Protein AF-A0A7S0J7W3-F1 (afdb_monomer_lite)

Organism: NCBI:txid127549

Secondary structure (DSSP, 8-state):
-----------EEEEEEE-TTS-EEEEEEEPPPP----GGGHHHHHHHHHTTEEEE-TTS-TT-TTT-SGGGBGGGTTGGG----EEEETTTTEE--HHHHHHHHHHHHHH-

Foldseek 3Di:
DDDPPPPPPFDWDWDWDADPVRDIDTDTHGDPPQPADPPVLVVVVVLCVVLQKFWFAPPFDLVDPVSPDPVRTCSRGPVVVVGDIFMAHNVVRGTDDPVSVVVSVVVVVVVD

pLDDT: mean 76.07, std 15.35, range [35.41, 93.19]

Sequence (112 aa):
MATALSTQAGRTRLITRRSASGAVHRERAPLPLPRACSDESMWLSRLLYEHNLKAYKPEVNVHDPKERRPMNESITTHWCVGDELKLWSTERRAPADAAEQCTLKGALTSTF

Radius of gyration: 19.0 Å; chains: 1; bounding box: 42×49×48 Å

Structure (mmCIF, N/CA/C/O backbone):
data_AF-A0A7S0J7W3-F1
#
_entry.id   AF-A0A7S0J7W3-F1
#
loop_
_atom_site.group_PDB
_atom_site.id
_atom_site.type_symbol
_atom_site.label_atom_id
_atom_site.label_alt_id
_atom_site.label_comp_id
_atom_site.label_asym_id
_atom_site.label_entity_id
_atom_site.label_seq_id
_atom_site.pdbx_PDB_ins_code
_atom_site.Cartn_x
_atom_site.Cartn_y
_atom_site.Cartn_z
_atom_site.occupancy
_atom_site.B_iso_or_equiv
_atom_site.auth_seq_id
_atom_site.auth_comp_id
_atom_site.auth_asym_id
_atom_site.auth_atom_id
_atom_site.pdbx_PDB_model_num
ATOM 1 N N . MET A 1 1 ? 28.461 30.514 -6.489 1.00 37.03 1 MET A N 1
ATOM 2 C CA . MET A 1 1 ? 27.225 29.749 -6.222 1.00 37.03 1 MET A CA 1
ATOM 3 C C . MET A 1 1 ? 27.333 28.437 -6.980 1.00 37.03 1 MET A C 1
ATOM 5 O O . MET A 1 1 ? 27.332 28.462 -8.200 1.00 37.03 1 MET A O 1
ATOM 9 N N . ALA A 1 2 ? 27.584 27.333 -6.275 1.00 35.41 2 ALA A N 1
ATOM 10 C CA . ALA A 1 2 ? 27.845 26.028 -6.878 1.00 35.41 2 ALA A CA 1
ATOM 11 C C . ALA A 1 2 ? 26.544 25.217 -6.954 1.00 35.41 2 ALA A C 1
ATOM 13 O O . ALA A 1 2 ? 26.009 24.806 -5.929 1.00 35.41 2 ALA A O 1
ATOM 14 N N . THR A 1 3 ? 26.034 24.988 -8.162 1.00 38.84 3 THR A N 1
ATOM 15 C CA . THR A 1 3 ? 24.986 23.999 -8.436 1.00 38.84 3 THR A CA 1
ATOM 16 C C . THR A 1 3 ? 25.636 22.633 -8.624 1.00 38.84 3 THR A C 1
ATOM 18 O O . THR A 1 3 ? 26.216 22.346 -9.669 1.00 38.84 3 THR A O 1
ATOM 21 N N . ALA A 1 4 ? 25.552 21.785 -7.600 1.00 37.78 4 ALA A N 1
ATOM 22 C CA . ALA A 1 4 ? 25.893 20.374 -7.713 1.00 37.78 4 ALA A CA 1
ATOM 23 C C . ALA A 1 4 ? 24.755 19.641 -8.442 1.00 37.78 4 ALA A C 1
ATOM 25 O O . ALA A 1 4 ? 23.737 19.289 -7.849 1.00 37.78 4 ALA A O 1
ATOM 26 N N . LEU A 1 5 ? 24.930 19.415 -9.745 1.00 41.06 5 LEU A N 1
ATOM 27 C CA . LEU A 1 5 ? 24.169 18.426 -10.506 1.00 41.06 5 LEU A CA 1
ATOM 28 C C . L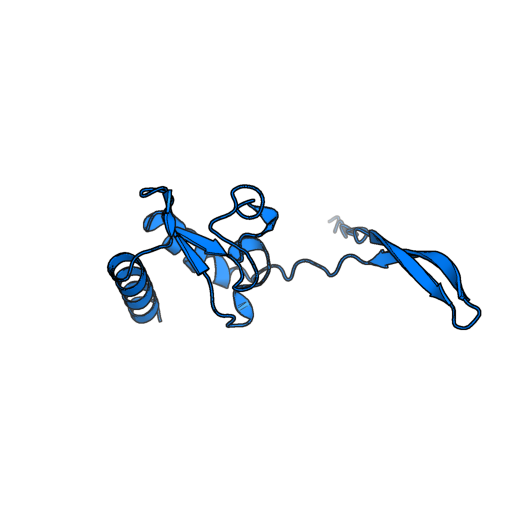EU A 1 5 ? 24.543 17.038 -9.971 1.00 41.06 5 LEU A C 1
ATOM 30 O O . LEU A 1 5 ? 25.529 16.442 -10.397 1.00 41.06 5 LEU A O 1
ATOM 34 N N . SER A 1 6 ? 23.780 16.532 -9.002 1.00 41.06 6 SER A N 1
ATOM 35 C CA . SER A 1 6 ? 23.908 15.144 -8.559 1.00 41.06 6 SER A CA 1
ATOM 36 C C . SER A 1 6 ? 23.421 14.233 -9.685 1.00 41.06 6 SER A C 1
ATOM 38 O O . SER A 1 6 ? 22.225 14.036 -9.891 1.00 41.06 6 SER A O 1
ATOM 40 N N . THR A 1 7 ? 24.361 13.717 -10.473 1.00 42.22 7 THR A N 1
ATOM 41 C CA . THR A 1 7 ? 24.099 12.700 -11.488 1.00 42.22 7 THR A CA 1
ATOM 42 C C . THR A 1 7 ? 23.842 11.385 -10.753 1.00 42.22 7 THR A C 1
ATOM 44 O O . THR A 1 7 ? 24.773 10.653 -10.419 1.00 42.22 7 THR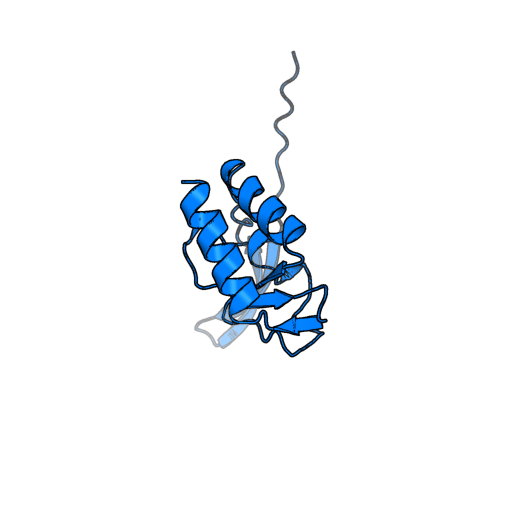 A O 1
ATOM 47 N N . GLN A 1 8 ? 22.578 11.086 -10.439 1.00 47.84 8 GLN A N 1
ATOM 48 C CA . GLN A 1 8 ? 22.193 9.750 -9.986 1.00 47.84 8 GLN A CA 1
ATOM 49 C C . GLN A 1 8 ? 22.469 8.766 -11.126 1.00 47.84 8 GLN A C 1
ATOM 51 O O . GLN A 1 8 ? 21.670 8.599 -12.045 1.00 47.84 8 GLN A O 1
ATOM 56 N N . ALA A 1 9 ? 23.638 8.129 -11.079 1.00 46.50 9 ALA A N 1
ATOM 57 C CA . ALA A 1 9 ? 23.977 7.010 -11.937 1.00 46.50 9 ALA A CA 1
ATOM 58 C C . ALA A 1 9 ? 22.902 5.926 -11.758 1.00 46.50 9 ALA A C 1
ATOM 60 O O . ALA A 1 9 ? 22.769 5.330 -10.685 1.00 46.50 9 ALA A O 1
ATOM 61 N N . GLY A 1 10 ? 22.086 5.729 -12.797 1.00 57.88 10 GLY A N 1
ATOM 62 C CA . GLY A 1 10 ? 20.942 4.827 -12.782 1.00 57.88 10 GLY A CA 1
ATOM 63 C C . GLY A 1 10 ? 21.353 3.432 -12.326 1.00 57.88 10 GLY A C 1
ATOM 64 O O . GLY A 1 10 ? 22.229 2.796 -12.917 1.00 57.88 10 GLY A O 1
ATOM 65 N N . ARG A 1 11 ? 20.726 2.944 -11.252 1.00 64.62 11 ARG A N 1
ATOM 66 C CA . ARG A 1 11 ? 20.921 1.569 -10.786 1.00 64.62 11 ARG A CA 1
ATOM 67 C C . ARG A 1 11 ? 20.569 0.636 -11.953 1.00 64.62 11 ARG A C 1
ATOM 69 O O . ARG A 1 11 ? 19.525 0.790 -12.577 1.00 64.62 11 ARG A O 1
ATOM 76 N N . THR A 1 12 ? 21.427 -0.329 -12.264 1.00 74.31 12 THR A N 1
ATOM 77 C CA . THR A 1 12 ? 21.186 -1.325 -13.322 1.00 74.31 12 THR A CA 1
ATOM 78 C C . THR A 1 12 ? 21.000 -2.705 -12.698 1.00 74.31 12 THR A C 1
ATOM 80 O O . THR A 1 12 ? 21.567 -2.994 -11.644 1.00 74.31 12 THR A O 1
ATOM 83 N N . ARG A 1 13 ? 20.198 -3.568 -13.329 1.00 72.00 13 ARG A N 1
ATOM 84 C CA . ARG A 1 13 ? 20.103 -4.996 -12.994 1.00 72.00 13 ARG A CA 1
ATOM 85 C C . ARG A 1 13 ? 20.654 -5.834 -14.142 1.00 72.00 13 ARG A C 1
ATOM 87 O O . ARG A 1 13 ? 20.450 -5.508 -15.309 1.00 72.00 13 ARG A O 1
ATOM 94 N N . LEU A 1 14 ? 21.325 -6.932 -13.812 1.00 84.94 14 LEU A N 1
ATOM 95 C CA . LEU A 1 14 ? 21.728 -7.929 -14.799 1.00 84.94 14 LEU A CA 1
ATOM 96 C C . LEU A 1 14 ? 20.509 -8.760 -15.199 1.00 84.94 14 LEU A C 1
ATOM 98 O O . LEU A 1 14 ? 19.920 -9.444 -14.365 1.00 84.94 14 LEU A O 1
ATOM 102 N N . ILE A 1 15 ? 20.138 -8.695 -16.473 1.00 83.25 15 ILE A N 1
ATOM 103 C CA . ILE A 1 15 ? 19.124 -9.560 -17.069 1.00 83.25 15 ILE A CA 1
ATOM 104 C C . ILE A 1 15 ? 19.795 -10.565 -17.995 1.00 83.25 15 ILE A C 1
ATOM 106 O O . ILE A 1 15 ? 20.781 -10.264 -18.663 1.00 83.25 15 ILE A O 1
ATOM 110 N N . THR A 1 16 ? 19.259 -11.779 -18.020 1.00 89.44 16 THR A N 1
ATOM 111 C CA . THR A 1 16 ? 19.708 -12.818 -18.946 1.00 89.44 16 THR A CA 1
ATOM 112 C C . THR A 1 16 ? 18.763 -12.814 -20.139 1.00 89.44 16 THR A C 1
ATOM 114 O O . THR A 1 16 ? 17.556 -12.970 -19.958 1.00 89.44 16 THR A O 1
ATOM 117 N N . ARG A 1 17 ? 19.293 -12.600 -21.345 1.00 84.62 17 ARG A N 1
ATOM 118 C CA . ARG A 1 17 ? 18.525 -12.595 -22.596 1.00 84.62 17 ARG A CA 1
ATOM 119 C C . ARG A 1 17 ? 19.030 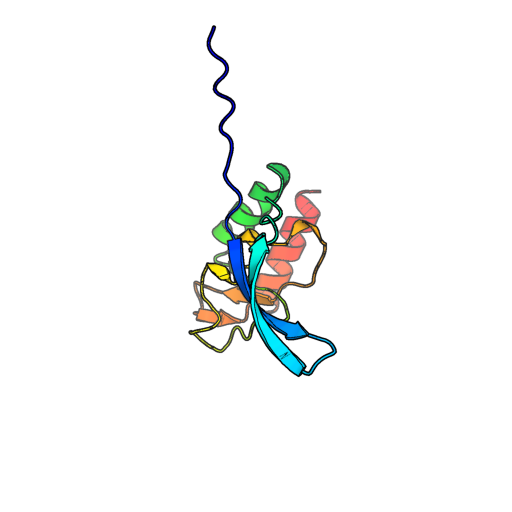-13.674 -23.539 1.00 84.62 17 ARG A C 1
ATOM 121 O O . ARG A 1 17 ? 20.204 -14.042 -23.511 1.00 84.62 17 ARG A O 1
ATOM 128 N N . ARG A 1 18 ? 18.126 -14.176 -24.377 1.00 87.88 18 ARG A N 1
ATOM 129 C CA . ARG A 1 18 ? 18.439 -15.120 -25.450 1.00 87.88 18 ARG A CA 1
ATOM 130 C C . ARG A 1 18 ? 18.331 -14.388 -26.786 1.00 87.88 18 ARG A C 1
ATOM 132 O O . ARG A 1 18 ? 17.325 -13.731 -27.034 1.00 87.88 18 ARG A O 1
ATOM 139 N N . SER A 1 19 ? 19.372 -14.457 -27.609 1.00 85.06 19 SER A N 1
ATOM 140 C CA . SER A 1 19 ? 19.359 -13.911 -28.969 1.00 85.06 19 SER A CA 1
ATOM 141 C C . SER A 1 19 ? 18.491 -14.770 -29.893 1.00 85.06 19 SER A C 1
ATOM 143 O O . SER A 1 19 ? 18.194 -15.926 -29.588 1.00 85.06 19 SER A O 1
ATOM 145 N N . ALA A 1 20 ? 18.146 -14.236 -31.068 1.00 82.81 20 ALA A N 1
ATOM 146 C CA . ALA A 1 20 ? 17.466 -14.996 -32.121 1.00 82.81 20 ALA A CA 1
ATOM 147 C C . ALA A 1 20 ? 18.270 -16.231 -32.580 1.00 82.81 20 ALA A C 1
ATOM 149 O O . ALA A 1 20 ? 17.691 -17.235 -32.974 1.00 82.81 20 ALA A O 1
ATOM 150 N N . SER A 1 21 ? 19.601 -16.189 -32.451 1.00 85.50 21 SER A N 1
ATOM 151 C CA . SER A 1 21 ? 20.503 -17.322 -32.699 1.00 85.50 21 SER A CA 1
ATOM 152 C C . SER A 1 21 ? 20.561 -18.346 -31.554 1.00 85.50 21 SER A C 1
ATOM 154 O O . SER A 1 21 ? 21.332 -19.297 -31.616 1.00 85.50 21 SER A O 1
ATOM 156 N N . GLY A 1 22 ? 19.784 -18.157 -30.484 1.00 85.69 22 GLY A N 1
ATOM 157 C CA . GLY A 1 22 ? 19.726 -19.064 -29.338 1.00 85.69 22 GLY A CA 1
ATOM 158 C C . GLY A 1 22 ? 20.816 -18.850 -28.283 1.00 85.69 22 GLY A C 1
ATOM 159 O O . GLY A 1 22 ? 20.743 -19.484 -27.227 1.00 85.69 22 GLY A O 1
ATOM 160 N N . ALA A 1 23 ? 21.774 -17.947 -28.509 1.00 86.31 23 ALA A N 1
ATOM 161 C CA . ALA A 1 23 ? 22.843 -17.640 -27.564 1.00 86.31 23 ALA A CA 1
ATOM 162 C C . ALA A 1 23 ? 22.315 -16.870 -26.346 1.00 86.31 23 ALA A C 1
ATOM 164 O O . ALA A 1 23 ? 21.503 -15.950 -26.465 1.00 86.31 23 ALA A O 1
ATOM 165 N N . VAL A 1 24 ? 22.792 -17.236 -25.158 1.00 88.75 24 VAL A N 1
ATOM 166 C CA . VAL A 1 24 ? 22.406 -16.600 -23.896 1.00 88.75 24 VAL A CA 1
ATOM 167 C C . VAL A 1 24 ? 23.479 -15.596 -23.497 1.00 88.75 24 VAL A C 1
ATOM 169 O O . VAL A 1 24 ? 24.644 -15.958 -23.364 1.00 88.75 24 VAL A O 1
ATOM 172 N N . HIS A 1 25 ? 23.094 -14.341 -23.281 1.00 86.75 25 HIS A N 1
ATOM 173 C CA . HIS A 1 25 ? 24.000 -13.290 -22.827 1.00 86.75 25 HIS A CA 1
ATOM 174 C C . HIS A 1 25 ? 23.396 -12.506 -21.662 1.00 86.75 25 HIS A C 1
ATOM 176 O O . HIS A 1 25 ? 22.182 -12.487 -21.441 1.00 86.75 25 HIS A O 1
ATOM 182 N N . ARG A 1 26 ? 24.279 -11.887 -20.877 1.00 85.94 26 ARG A N 1
ATOM 183 C CA . ARG A 1 26 ? 23.915 -11.054 -19.732 1.00 85.94 26 ARG A CA 1
ATOM 184 C C . ARG A 1 26 ? 24.029 -9.590 -20.128 1.00 85.94 26 ARG A C 1
ATOM 186 O O . ARG A 1 26 ? 25.100 -9.142 -20.519 1.00 85.94 26 ARG A O 1
ATOM 193 N N . GLU A 1 27 ? 22.934 -8.859 -19.996 1.00 87.81 27 GLU A N 1
ATOM 194 C CA . GLU A 1 27 ? 22.851 -7.436 -20.311 1.00 87.81 27 GLU A CA 1
ATOM 195 C C . GLU A 1 27 ? 22.558 -6.645 -19.031 1.00 87.81 27 GLU A C 1
ATOM 197 O O . GLU A 1 27 ? 21.806 -7.095 -18.161 1.00 87.81 27 GLU A O 1
ATOM 202 N N . ARG A 1 28 ? 23.158 -5.459 -18.894 1.00 83.69 28 ARG A N 1
ATOM 203 C CA . ARG A 1 28 ? 22.792 -4.512 -17.837 1.00 83.69 28 ARG A CA 1
ATOM 204 C C . ARG A 1 28 ? 21.580 -3.721 -18.308 1.00 83.69 28 ARG A C 1
ATOM 206 O O . ARG A 1 28 ? 21.719 -2.806 -19.108 1.00 83.69 28 ARG A O 1
ATOM 213 N N . ALA A 1 29 ? 20.405 -4.058 -17.793 1.00 77.62 29 ALA A N 1
ATOM 214 C CA . ALA A 1 29 ? 19.216 -3.254 -18.021 1.00 77.62 29 ALA A CA 1
ATOM 215 C C . ALA A 1 29 ? 19.108 -2.166 -16.947 1.00 77.62 29 ALA A C 1
ATOM 217 O O . ALA A 1 29 ? 19.361 -2.457 -15.770 1.00 77.62 29 ALA A O 1
ATOM 218 N N . PRO A 1 30 ? 18.712 -0.933 -17.302 1.00 72.31 30 PRO A N 1
ATOM 219 C CA . PRO A 1 30 ? 18.345 0.061 -16.305 1.00 72.31 30 PRO A CA 1
ATOM 220 C C . PRO A 1 30 ? 17.250 -0.524 -15.414 1.00 72.31 30 PRO A C 1
ATOM 222 O O . PRO A 1 30 ? 16.291 -1.133 -15.898 1.00 72.31 30 PRO A O 1
ATOM 225 N N . LEU A 1 31 ? 17.412 -0.386 -14.097 1.00 63.16 31 LEU A N 1
ATOM 226 C CA . LEU A 1 31 ? 16.269 -0.574 -13.220 1.00 63.16 31 LEU A CA 1
ATOM 227 C C . LEU A 1 31 ? 15.257 0.500 -13.620 1.00 63.16 31 LEU A C 1
ATOM 229 O O . LEU A 1 31 ? 15.654 1.664 -13.741 1.00 63.16 31 LEU A O 1
ATOM 233 N N . PRO A 1 32 ? 13.984 0.138 -13.861 1.00 58.84 32 PRO A N 1
ATOM 234 C CA . PRO A 1 32 ? 12.955 1.153 -13.980 1.00 58.84 32 PRO A CA 1
ATOM 235 C C . PRO A 1 32 ? 13.075 2.041 -12.745 1.00 58.84 32 PRO A C 1
ATOM 237 O O . PRO A 1 32 ? 13.165 1.535 -11.621 1.00 58.84 32 PRO A O 1
ATOM 240 N N . LEU A 1 33 ? 13.181 3.352 -12.972 1.00 58.91 33 LEU A N 1
ATOM 241 C CA . LEU A 1 33 ? 13.178 4.317 -11.884 1.00 58.91 33 LEU A CA 1
ATOM 242 C C . LEU A 1 33 ? 11.955 3.987 -11.021 1.00 58.91 33 LEU A C 1
ATOM 244 O O . LEU A 1 33 ? 10.868 3.820 -11.590 1.00 58.91 33 LEU A O 1
ATOM 248 N N . PRO A 1 34 ? 12.103 3.846 -9.688 1.00 53.47 34 PRO A N 1
ATOM 249 C CA . PRO A 1 34 ? 10.935 3.866 -8.829 1.00 53.47 34 PRO A CA 1
ATOM 250 C C . PRO A 1 34 ? 10.176 5.120 -9.239 1.00 53.47 34 PRO A C 1
ATOM 252 O O . PRO A 1 34 ? 10.772 6.201 -9.267 1.00 53.47 34 PRO A O 1
ATOM 255 N N . ARG A 1 35 ? 8.912 4.985 -9.648 1.00 54.84 35 ARG A N 1
ATOM 256 C CA . ARG A 1 35 ? 8.077 6.169 -9.795 1.00 54.84 35 ARG A CA 1
ATOM 257 C C . ARG A 1 35 ? 7.956 6.715 -8.384 1.00 54.84 35 ARG A C 1
ATOM 259 O O . ARG A 1 35 ? 7.196 6.186 -7.577 1.00 54.84 35 ARG A O 1
ATOM 266 N N . ALA A 1 36 ? 8.811 7.685 -8.068 1.00 52.66 36 ALA A N 1
ATOM 267 C CA . ALA A 1 36 ? 8.722 8.429 -6.838 1.00 52.66 36 ALA A CA 1
ATOM 268 C C . ALA A 1 36 ? 7.331 9.041 -6.865 1.00 52.66 36 ALA A C 1
ATOM 270 O O . ALA A 1 36 ? 6.978 9.838 -7.731 1.00 52.66 36 ALA A O 1
ATOM 271 N N . CYS A 1 37 ? 6.511 8.513 -5.984 1.00 58.84 37 CYS A N 1
ATOM 272 C CA . CYS A 1 37 ? 5.220 9.044 -5.648 1.00 58.84 37 CYS A CA 1
ATOM 273 C C . CYS A 1 37 ? 5.443 10.531 -5.297 1.00 58.84 37 CYS A C 1
ATOM 275 O O . CYS A 1 37 ? 6.360 10.826 -4.531 1.00 58.84 37 CYS A O 1
ATOM 277 N N . SER A 1 38 ? 4.714 11.454 -5.944 1.00 59.81 38 SER A N 1
ATOM 278 C CA . SER A 1 38 ? 4.863 12.909 -5.740 1.00 59.81 38 SER A CA 1
ATOM 279 C C . SER A 1 38 ? 4.709 13.263 -4.255 1.00 59.81 38 SER A C 1
ATOM 281 O O . SER A 1 38 ? 4.151 12.473 -3.498 1.00 59.81 38 SER A O 1
ATOM 283 N N . ASP A 1 39 ? 5.143 14.440 -3.801 1.00 61.69 39 ASP A N 1
ATOM 284 C CA . ASP A 1 39 ? 4.931 14.866 -2.400 1.00 61.69 39 ASP A CA 1
ATOM 285 C C . ASP A 1 39 ? 3.453 14.767 -1.962 1.00 61.69 39 ASP A C 1
ATOM 287 O O . ASP A 1 39 ? 3.149 14.478 -0.803 1.00 61.69 39 ASP A O 1
ATOM 291 N N . GLU A 1 40 ? 2.532 14.866 -2.924 1.00 59.16 40 GLU A N 1
ATOM 292 C CA . GLU A 1 40 ? 1.086 14.643 -2.793 1.00 59.16 40 GLU A CA 1
ATOM 293 C C . GLU A 1 40 ? 0.701 13.208 -2.403 1.00 59.16 40 GLU A C 1
ATOM 295 O O . GLU A 1 40 ? -0.468 12.901 -2.261 1.00 59.16 40 GLU A O 1
ATOM 300 N N . SER A 1 41 ? 1.662 12.309 -2.227 1.00 68.44 41 SER A N 1
ATOM 301 C CA . SER A 1 41 ? 1.475 10.913 -1.818 1.00 68.44 41 SER A CA 1
ATOM 302 C C . SER A 1 41 ? 1.640 10.675 -0.330 1.00 68.44 41 SER A C 1
ATOM 304 O O . SER A 1 41 ? 1.273 9.618 0.188 1.00 68.44 41 SER A O 1
ATOM 306 N N . MET A 1 42 ? 2.272 11.625 0.360 1.00 72.81 42 MET A N 1
ATOM 307 C CA . MET A 1 42 ? 2.640 11.468 1.763 1.00 72.81 42 MET A CA 1
ATOM 308 C C . MET A 1 42 ? 1.426 11.436 2.691 1.00 72.81 42 MET A C 1
ATOM 310 O O . MET A 1 42 ? 1.516 10.897 3.791 1.00 72.81 42 MET A O 1
ATOM 314 N N . TRP A 1 43 ? 0.286 11.995 2.279 1.00 78.31 43 TRP A N 1
ATOM 315 C CA . TRP A 1 43 ? -0.927 11.925 3.093 1.00 78.31 43 TRP A CA 1
ATOM 316 C C . TRP A 1 43 ? -1.414 10.476 3.228 1.00 78.31 43 TRP A C 1
ATOM 318 O O . TRP A 1 43 ? -1.814 10.086 4.317 1.00 78.31 43 TRP A O 1
ATOM 328 N N . LEU A 1 44 ? -1.292 9.645 2.184 1.00 78.50 44 LEU A N 1
ATOM 329 C CA . LEU A 1 44 ? -1.729 8.249 2.236 1.00 78.50 44 LEU A CA 1
ATOM 330 C C . LEU A 1 44 ? -0.827 7.412 3.147 1.00 78.50 44 LEU A C 1
ATOM 332 O O . LEU A 1 44 ? -1.308 6.519 3.840 1.00 78.50 44 LEU A O 1
ATOM 336 N N . SER A 1 45 ? 0.476 7.702 3.178 1.00 79.56 45 SER A N 1
ATOM 337 C CA . SER A 1 45 ? 1.396 7.013 4.089 1.00 79.56 45 SER A CA 1
ATOM 338 C C . SER A 1 45 ? 1.151 7.358 5.539 1.00 79.56 45 SER A C 1
ATOM 340 O O . SER A 1 45 ? 1.170 6.458 6.375 1.00 79.56 45 SER A O 1
ATOM 342 N N . ARG A 1 46 ? 0.843 8.623 5.825 1.00 83.12 46 ARG A N 1
ATOM 343 C CA . ARG A 1 46 ? 0.390 9.040 7.153 1.00 83.12 46 ARG A CA 1
ATOM 344 C C . ARG A 1 46 ? -0.936 8.389 7.513 1.00 83.12 46 ARG A C 1
ATOM 346 O O . ARG A 1 46 ? -1.017 7.779 8.567 1.00 83.12 46 ARG A O 1
ATOM 353 N N . LEU A 1 47 ? -1.912 8.415 6.612 1.00 87.06 47 LEU A N 1
ATOM 354 C CA . LEU A 1 47 ? -3.229 7.835 6.848 1.00 87.06 47 LEU A CA 1
ATOM 355 C C . LEU A 1 47 ? -3.149 6.325 7.130 1.00 87.06 47 LEU A C 1
ATOM 357 O O . LEU A 1 47 ? -3.7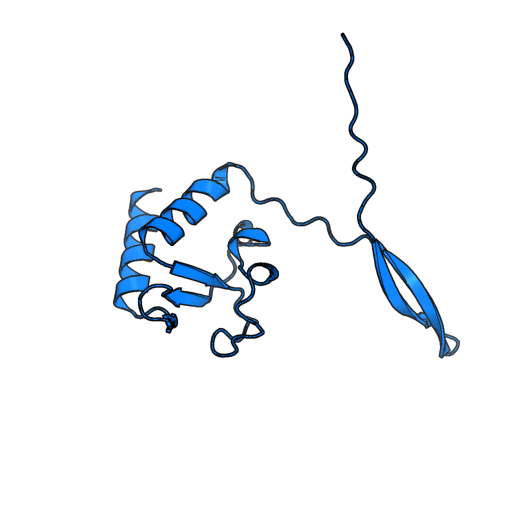22 5.830 8.095 1.00 87.06 47 LEU A O 1
ATOM 361 N N . LEU A 1 48 ? -2.396 5.578 6.320 1.00 88.50 48 LEU A N 1
ATOM 362 C CA . LEU A 1 48 ? -2.185 4.148 6.549 1.00 88.50 48 LEU A CA 1
ATOM 363 C C . LEU A 1 48 ? -1.442 3.890 7.865 1.00 88.50 48 LEU A C 1
ATOM 365 O O . LEU A 1 48 ? -1.790 2.955 8.582 1.00 88.50 48 LEU A O 1
ATOM 369 N N . TYR A 1 49 ? -0.464 4.729 8.212 1.00 87.38 49 TYR A N 1
ATOM 370 C CA . TYR A 1 49 ? 0.240 4.640 9.488 1.00 87.38 49 TYR A CA 1
ATOM 371 C C . TYR A 1 49 ? -0.686 4.899 10.687 1.00 87.38 49 TYR A C 1
ATOM 373 O O . TYR A 1 49 ? -0.679 4.112 11.630 1.00 87.38 49 TYR A O 1
ATOM 381 N N . GLU A 1 50 ? -1.517 5.941 10.630 1.00 90.19 50 GLU A N 1
ATOM 382 C CA . GLU A 1 50 ? -2.499 6.298 11.666 1.00 90.19 50 GLU A CA 1
ATOM 383 C C . GLU A 1 50 ? -3.521 5.183 11.909 1.00 90.19 50 GLU A C 1
ATOM 385 O O . GLU A 1 50 ? -3.955 4.973 13.040 1.00 90.19 50 GLU A O 1
ATOM 390 N N . HIS A 1 51 ? -3.860 4.425 10.865 1.00 89.81 51 HIS A N 1
ATOM 391 C CA . HIS A 1 51 ? -4.796 3.308 10.945 1.00 89.81 51 HIS A CA 1
ATOM 392 C C . HIS A 1 51 ? -4.137 1.935 11.141 1.00 89.81 51 HIS A C 1
ATOM 394 O O . HIS A 1 51 ? -4.827 0.924 11.039 1.00 89.81 51 HIS A O 1
ATOM 400 N N . ASN A 1 52 ? -2.830 1.857 11.424 1.00 91.88 52 ASN A N 1
ATOM 401 C CA . ASN A 1 52 ? -2.109 0.584 11.579 1.00 91.88 52 ASN A CA 1
ATOM 402 C C . ASN A 1 52 ? -2.229 -0.341 10.349 1.00 91.88 52 ASN A C 1
ATOM 404 O O . ASN A 1 52 ? -2.311 -1.568 10.461 1.00 91.88 52 ASN A O 1
ATOM 408 N N . LEU A 1 53 ? -2.224 0.239 9.149 1.00 91.19 53 LEU A N 1
ATOM 409 C CA . LEU A 1 53 ? -2.380 -0.474 7.887 1.00 91.19 53 LEU A CA 1
ATOM 410 C C . LEU A 1 53 ? -1.113 -0.414 7.037 1.00 91.19 53 LEU A C 1
ATOM 412 O O . LEU A 1 53 ? -0.392 0.579 6.973 1.00 91.19 53 LEU A O 1
ATOM 416 N N . LYS A 1 54 ? -0.869 -1.506 6.317 1.00 90.50 54 LYS A N 1
ATOM 417 C CA . LYS A 1 54 ? 0.103 -1.583 5.228 1.00 90.50 54 LYS A CA 1
ATOM 418 C C . LYS A 1 54 ? -0.605 -1.934 3.939 1.00 90.50 54 LYS A C 1
ATOM 420 O O . LYS A 1 54 ? -1.476 -2.801 3.928 1.00 90.50 54 LYS A O 1
ATOM 425 N N . ALA A 1 55 ? -0.198 -1.288 2.856 1.00 88.69 55 ALA A N 1
ATOM 426 C CA . ALA A 1 55 ? -0.745 -1.535 1.536 1.00 88.69 55 ALA A CA 1
ATOM 427 C C . ALA A 1 55 ? 0.263 -2.298 0.672 1.00 88.69 55 ALA A C 1
ATOM 429 O O . ALA A 1 55 ? 1.443 -1.951 0.609 1.00 88.69 55 ALA A O 1
ATOM 430 N N . TYR A 1 56 ? -0.214 -3.338 -0.001 1.00 87.81 56 TYR A N 1
ATOM 431 C CA . TYR A 1 56 ? 0.550 -4.192 -0.900 1.00 87.81 56 TYR A CA 1
ATOM 432 C C . TYR A 1 56 ? -0.110 -4.229 -2.276 1.00 87.81 56 TYR A C 1
ATOM 434 O O . TYR A 1 56 ? -1.314 -4.004 -2.414 1.00 87.81 56 TYR A O 1
ATOM 442 N N . LYS A 1 57 ? 0.685 -4.542 -3.301 1.00 83.50 57 LYS A N 1
ATOM 443 C CA . LYS A 1 57 ? 0.175 -4.787 -4.655 1.00 83.50 57 LYS A CA 1
ATOM 444 C C . LYS A 1 57 ? -0.803 -5.973 -4.671 1.00 83.50 57 LYS A C 1
ATOM 446 O O . LYS A 1 57 ? -0.648 -6.894 -3.866 1.00 83.50 57 LYS A O 1
ATOM 451 N N . PRO A 1 58 ? -1.755 -6.019 -5.615 1.00 82.81 58 PRO A N 1
ATOM 452 C CA . PRO A 1 58 ? -2.737 -7.099 -5.678 1.00 82.81 58 PRO A CA 1
ATOM 453 C C . PRO A 1 58 ? -2.088 -8.446 -6.030 1.00 82.81 58 PRO A C 1
ATOM 455 O O . PRO A 1 58 ? -2.570 -9.498 -5.619 1.00 82.81 58 PRO A O 1
ATOM 458 N N . GLU A 1 59 ? -0.943 -8.423 -6.708 1.00 86.12 59 GLU A N 1
ATOM 459 C CA . GLU A 1 59 ? -0.134 -9.603 -7.035 1.00 86.12 59 GLU A CA 1
ATOM 460 C C . GLU A 1 59 ? 0.560 -10.216 -5.808 1.00 86.12 59 GLU A C 1
ATOM 462 O O . GLU A 1 59 ? 0.876 -11.401 -5.808 1.00 86.12 59 GLU A O 1
ATOM 467 N N . VAL A 1 60 ? 0.787 -9.426 -4.753 1.00 87.50 60 VAL A N 1
ATOM 468 C CA . VAL A 1 60 ? 1.494 -9.873 -3.549 1.00 87.50 60 VAL A CA 1
ATOM 469 C C . VAL A 1 60 ? 0.578 -10.768 -2.719 1.00 87.50 60 VAL A C 1
ATOM 471 O O . VAL A 1 60 ? -0.575 -10.429 -2.412 1.00 87.50 60 VAL A O 1
ATOM 474 N N . ASN A 1 61 ? 1.101 -11.920 -2.314 1.00 89.50 61 ASN A N 1
ATOM 475 C CA . ASN A 1 61 ? 0.467 -12.787 -1.345 1.00 89.50 61 ASN A CA 1
ATOM 476 C C . ASN A 1 61 ? 0.744 -12.277 0.073 1.00 89.50 61 ASN A C 1
ATOM 478 O O . ASN A 1 61 ? 1.737 -12.622 0.712 1.00 89.50 61 ASN A O 1
ATOM 482 N N . VAL A 1 62 ? -0.190 -11.490 0.604 1.00 88.00 62 VAL A N 1
ATOM 483 C CA . VAL A 1 62 ? -0.108 -10.958 1.972 1.00 88.00 62 VAL A CA 1
ATOM 484 C C . VAL A 1 62 ? -0.112 -12.042 3.057 1.00 88.00 62 VAL A C 1
ATOM 486 O O . VAL A 1 62 ? 0.275 -11.765 4.187 1.00 88.00 62 VAL A O 1
ATOM 489 N N . HIS A 1 63 ? -0.488 -13.286 2.752 1.00 87.06 63 HIS A N 1
ATOM 490 C CA . HIS A 1 63 ? -0.376 -14.378 3.720 1.00 87.06 63 HIS A CA 1
ATOM 491 C C . HIS A 1 63 ? 1.060 -14.906 3.854 1.00 87.06 63 HIS A C 1
ATOM 493 O O . HIS A 1 63 ? 1.409 -15.408 4.922 1.00 87.06 63 HIS A O 1
ATOM 499 N N . ASP A 1 64 ? 1.917 -14.748 2.836 1.00 89.50 64 ASP A N 1
ATOM 500 C CA . ASP A 1 64 ? 3.316 -15.182 2.895 1.00 89.50 64 ASP A CA 1
ATOM 501 C C . ASP A 1 64 ? 4.190 -14.109 3.586 1.00 89.50 64 ASP A C 1
ATOM 503 O O . ASP A 1 64 ? 4.351 -12.995 3.072 1.00 89.50 64 ASP A O 1
ATOM 507 N N . PRO A 1 65 ? 4.811 -14.404 4.749 1.00 87.12 65 PRO A N 1
ATOM 508 C CA . PRO A 1 65 ? 5.739 -13.481 5.403 1.00 87.12 65 PRO A CA 1
ATOM 509 C C . PRO A 1 65 ? 6.911 -13.045 4.514 1.00 87.12 65 PRO A C 1
ATOM 511 O O . PRO A 1 65 ? 7.433 -11.942 4.680 1.00 87.12 65 PRO A O 1
ATOM 514 N N . LYS A 1 66 ? 7.349 -13.893 3.575 1.00 87.69 66 LYS A N 1
ATOM 515 C CA . LYS A 1 66 ? 8.442 -13.564 2.654 1.00 87.69 66 LYS A CA 1
ATOM 516 C C . LYS A 1 66 ? 8.035 -12.498 1.653 1.00 87.69 66 LYS A C 1
ATOM 518 O O . LYS A 1 66 ? 8.907 -11.738 1.235 1.00 87.69 66 LYS A O 1
ATOM 523 N N . GLU A 1 67 ? 6.759 -12.434 1.298 1.00 86.44 67 GLU A N 1
ATOM 524 C CA . GLU A 1 67 ? 6.243 -11.446 0.359 1.00 86.44 67 GLU A CA 1
ATOM 525 C C . GLU A 1 67 ? 5.778 -10.158 1.047 1.00 86.44 67 GLU A C 1
ATOM 527 O O . GLU A 1 67 ? 5.821 -9.099 0.427 1.00 86.44 67 GLU A O 1
ATOM 532 N N . ARG A 1 68 ? 5.471 -10.188 2.351 1.00 87.19 68 ARG A N 1
ATOM 533 C CA . ARG A 1 68 ? 5.151 -9.002 3.178 1.00 87.19 68 ARG A CA 1
ATOM 534 C C . ARG A 1 68 ? 6.346 -8.090 3.512 1.00 87.19 68 ARG A C 1
ATOM 536 O O . ARG A 1 68 ? 6.371 -7.419 4.545 1.00 87.19 68 ARG A O 1
ATOM 543 N N . ARG A 1 69 ? 7.366 -8.046 2.658 1.00 84.81 69 ARG A N 1
ATOM 544 C CA . ARG A 1 69 ? 8.555 -7.205 2.866 1.00 84.81 69 ARG A CA 1
ATOM 545 C C . ARG A 1 69 ? 8.272 -5.747 2.492 1.00 84.81 69 ARG A C 1
ATOM 547 O O . ARG A 1 69 ? 7.508 -5.525 1.556 1.00 84.81 69 ARG A O 1
ATOM 554 N N . PRO A 1 70 ? 8.974 -4.773 3.104 1.00 81.00 70 PRO A N 1
ATOM 555 C CA . PRO A 1 70 ? 8.829 -3.352 2.767 1.00 81.00 70 PRO A CA 1
ATOM 556 C C . PRO A 1 70 ? 8.988 -3.036 1.277 1.00 81.00 70 PRO A C 1
ATOM 558 O O . PRO A 1 70 ? 8.316 -2.169 0.741 1.00 81.00 70 PRO A O 1
ATOM 561 N N . MET A 1 71 ? 9.834 -3.787 0.569 1.00 77.62 71 MET A N 1
ATOM 562 C CA . MET A 1 71 ? 10.054 -3.594 -0.868 1.00 77.62 71 MET A CA 1
ATOM 563 C C . MET A 1 71 ? 8.838 -3.945 -1.745 1.00 77.62 71 MET A C 1
ATOM 565 O O . MET A 1 71 ? 8.776 -3.515 -2.893 1.00 77.62 71 MET A O 1
ATOM 569 N N . ASN A 1 72 ? 7.882 -4.705 -1.208 1.00 81.06 72 ASN A N 1
ATOM 570 C CA . ASN A 1 72 ? 6.643 -5.080 -1.886 1.00 81.06 72 ASN A CA 1
ATOM 571 C C . ASN A 1 72 ? 5.447 -4.220 -1.438 1.00 81.06 72 ASN A C 1
ATOM 573 O O . ASN A 1 72 ? 4.337 -4.415 -1.939 1.00 81.06 72 ASN A O 1
ATOM 577 N N . GLU A 1 73 ? 5.650 -3.286 -0.502 1.00 78.75 73 GLU A N 1
ATOM 578 C CA . GLU A 1 73 ? 4.619 -2.335 -0.087 1.00 78.75 73 GLU A CA 1
ATOM 579 C C . GLU A 1 73 ? 4.335 -1.361 -1.250 1.00 78.75 73 GLU A C 1
ATOM 581 O O . GLU A 1 73 ? 5.241 -0.802 -1.883 1.00 78.75 73 GLU A O 1
ATOM 586 N N . SER A 1 74 ? 3.055 -1.191 -1.587 1.00 74.75 74 SER A N 1
ATOM 587 C CA . SER A 1 74 ? 2.615 -0.417 -2.757 1.00 74.75 74 SER A CA 1
ATOM 588 C C . SER A 1 74 ? 2.904 1.074 -2.609 1.00 74.75 74 SER A C 1
ATOM 590 O O . SER A 1 74 ? 3.169 1.762 -3.597 1.00 74.75 74 SER A O 1
ATOM 592 N N . ILE A 1 75 ? 2.927 1.553 -1.367 1.00 65.19 75 ILE A N 1
ATOM 593 C CA . ILE A 1 75 ? 3.147 2.953 -1.017 1.00 65.19 75 ILE A CA 1
ATOM 594 C C . ILE A 1 75 ? 4.517 3.476 -1.436 1.00 65.19 75 ILE A C 1
ATOM 596 O O . ILE A 1 75 ? 4.681 4.652 -1.741 1.00 65.19 75 ILE A O 1
ATOM 600 N N . THR A 1 76 ? 5.503 2.583 -1.493 1.00 56.06 76 THR A N 1
ATOM 601 C CA . THR A 1 76 ? 6.877 2.908 -1.873 1.00 56.06 76 THR A CA 1
ATOM 602 C C . THR A 1 76 ? 7.073 2.876 -3.388 1.00 56.06 76 THR A C 1
ATOM 604 O O . THR A 1 76 ? 8.098 3.346 -3.876 1.00 56.06 76 THR A O 1
ATOM 607 N N . THR A 1 77 ? 6.139 2.292 -4.149 1.00 56.88 77 THR A N 1
ATOM 608 C CA . THR A 1 77 ? 6.423 1.912 -5.537 1.00 56.88 77 THR A CA 1
ATOM 609 C C . THR A 1 77 ? 5.400 2.374 -6.577 1.00 56.88 77 THR A C 1
ATOM 611 O O . THR A 1 77 ? 5.842 2.732 -7.666 1.00 56.88 77 THR A O 1
ATOM 614 N N . HIS A 1 78 ? 4.082 2.373 -6.313 1.00 59.22 78 HIS A N 1
ATOM 615 C CA . HIS A 1 78 ? 3.090 2.492 -7.403 1.00 59.22 78 HIS A CA 1
ATOM 616 C C . HIS A 1 78 ? 1.696 3.048 -7.053 1.00 59.22 78 HIS A C 1
ATOM 618 O O . HIS A 1 78 ? 0.819 3.007 -7.911 1.00 59.22 78 HIS A O 1
ATOM 624 N N . TRP A 1 79 ? 1.442 3.576 -5.852 1.00 64.38 79 TRP A N 1
ATOM 625 C CA . TRP A 1 79 ? 0.060 3.932 -5.469 1.00 64.38 79 TRP A CA 1
ATOM 626 C C . TRP A 1 79 ? -0.612 4.975 -6.402 1.00 64.38 79 TRP A C 1
ATOM 628 O O . TRP A 1 79 ? -1.827 4.951 -6.567 1.00 64.38 79 TRP A O 1
ATOM 638 N N . CYS A 1 80 ? 0.160 5.837 -7.076 1.00 61.66 80 CYS A N 1
ATOM 639 C CA . CYS A 1 80 ? -0.343 6.893 -7.967 1.00 61.66 80 CYS A CA 1
ATOM 640 C C . CYS A 1 80 ? -0.958 6.406 -9.297 1.00 61.66 80 CYS A C 1
ATOM 642 O O . CYS A 1 80 ? -1.372 7.229 -10.111 1.00 61.66 80 CYS A O 1
ATOM 644 N N . VAL A 1 81 ? -1.000 5.094 -9.551 1.00 58.88 81 VAL A N 1
ATOM 645 C CA . VAL A 1 81 ? -1.559 4.513 -10.789 1.00 58.88 81 VAL A CA 1
ATOM 646 C C . VAL A 1 81 ? -3.052 4.172 -10.645 1.00 58.88 81 VAL A C 1
ATOM 648 O O . VAL A 1 81 ? -3.715 3.893 -11.638 1.00 58.88 81 VAL A O 1
ATOM 651 N N . GLY A 1 82 ? -3.606 4.264 -9.428 1.00 59.25 82 GLY A N 1
ATOM 652 C CA . GLY A 1 82 ? -4.999 3.889 -9.157 1.00 59.25 82 GLY A CA 1
ATOM 653 C C . GLY A 1 82 ? -5.217 2.376 -9.070 1.00 59.25 82 GLY A C 1
ATOM 654 O O . GLY A 1 82 ? -6.351 1.917 -9.173 1.00 59.25 82 GLY A O 1
ATOM 655 N N . ASP A 1 83 ? -4.143 1.604 -8.889 1.00 66.88 83 ASP A N 1
ATOM 656 C CA . ASP A 1 83 ? -4.210 0.151 -8.743 1.00 66.88 83 ASP A CA 1
ATOM 657 C C . ASP A 1 83 ? -4.952 -0.253 -7.457 1.00 66.88 83 ASP A C 1
ATOM 659 O O . ASP A 1 83 ? -4.830 0.394 -6.412 1.00 66.88 83 ASP A O 1
ATOM 663 N N . GLU A 1 84 ? -5.670 -1.379 -7.508 1.00 74.25 84 GLU A N 1
ATOM 664 C CA . GLU A 1 84 ? -6.258 -1.996 -6.317 1.00 74.25 84 GLU A CA 1
ATOM 665 C C . GLU A 1 84 ? -5.166 -2.414 -5.324 1.00 74.25 84 GLU A C 1
ATOM 667 O O . GLU A 1 84 ? -4.164 -3.027 -5.692 1.00 74.25 84 GLU A O 1
ATOM 672 N N . LEU A 1 85 ? -5.368 -2.119 -4.038 1.00 82.38 85 LEU A N 1
ATOM 673 C CA . LEU A 1 85 ? -4.399 -2.416 -2.985 1.00 82.38 85 LEU A CA 1
ATOM 674 C C . LEU A 1 85 ? -4.933 -3.486 -2.039 1.00 82.38 85 LEU A C 1
ATOM 676 O O . LEU A 1 85 ? -6.069 -3.419 -1.572 1.00 82.38 85 LEU A O 1
ATOM 680 N N . LYS A 1 86 ? -4.073 -4.444 -1.687 1.00 88.69 86 LYS A N 1
ATOM 681 C CA . LYS A 1 86 ? -4.332 -5.369 -0.582 1.00 88.69 86 LYS A CA 1
ATOM 682 C C . LYS A 1 86 ? -3.862 -4.742 0.716 1.00 88.69 86 LYS A C 1
ATOM 684 O O . LYS A 1 86 ? -2.691 -4.389 0.851 1.00 88.69 86 LYS A O 1
ATOM 689 N N . LEU A 1 87 ? -4.770 -4.638 1.674 1.00 90.38 87 LEU A N 1
ATOM 690 C CA . LEU A 1 87 ? -4.483 -4.060 2.978 1.00 90.38 87 LEU A CA 1
ATOM 691 C C . LEU A 1 87 ? -4.163 -5.147 4.006 1.00 90.38 87 LEU A C 1
ATOM 693 O O . LEU A 1 87 ? -4.777 -6.216 4.043 1.00 90.38 87 LEU A O 1
ATOM 697 N N . TRP A 1 88 ? -3.194 -4.847 4.859 1.00 91.75 88 TRP A N 1
ATOM 698 C CA . TRP A 1 88 ? -2.750 -5.686 5.959 1.00 91.75 88 TRP A CA 1
ATOM 699 C C . TRP A 1 88 ? -2.757 -4.884 7.257 1.00 91.75 88 TRP A C 1
ATOM 701 O O . TRP A 1 88 ? -2.112 -3.839 7.331 1.00 91.75 88 TRP A O 1
ATOM 711 N N . SER A 1 89 ? -3.428 -5.401 8.284 1.00 93.19 89 SER A N 1
ATOM 712 C CA . SER A 1 89 ? -3.446 -4.817 9.624 1.00 93.19 89 SER A CA 1
ATOM 713 C C . SER A 1 89 ? -2.186 -5.216 10.385 1.00 93.19 89 SER A C 1
ATOM 715 O O . SER A 1 89 ? -1.913 -6.402 10.612 1.00 93.19 89 SER A O 1
ATOM 717 N N . THR A 1 90 ? -1.372 -4.231 10.763 1.00 91.12 90 THR A N 1
ATOM 718 C CA . THR A 1 90 ? -0.173 -4.455 11.583 1.00 91.12 90 THR A CA 1
ATOM 719 C C . THR A 1 90 ? -0.542 -4.780 13.025 1.00 91.12 90 THR A C 1
ATOM 721 O O . THR A 1 90 ? 0.146 -5.590 13.648 1.00 91.12 90 THR A O 1
ATOM 724 N N . GLU A 1 91 ? -1.650 -4.222 13.508 1.00 91.69 91 GLU A N 1
ATOM 725 C CA . GLU A 1 91 ? -2.201 -4.458 14.839 1.00 91.69 91 GLU A CA 1
ATOM 726 C C . GLU A 1 91 ? -2.709 -5.895 14.978 1.00 91.69 91 GLU A C 1
ATOM 728 O O . GLU A 1 91 ? -2.238 -6.648 15.832 1.00 91.69 91 GLU A O 1
ATOM 733 N N . ARG A 1 92 ? -3.590 -6.331 14.069 1.00 92.25 92 ARG A N 1
ATOM 734 C CA . ARG A 1 92 ? -4.169 -7.685 14.114 1.00 92.25 92 ARG A CA 1
ATOM 735 C C . ARG A 1 92 ? -3.249 -8.759 13.542 1.00 92.25 92 ARG A C 1
ATOM 737 O O . ARG A 1 92 ? -3.507 -9.948 13.715 1.00 92.25 92 ARG A O 1
ATOM 744 N N . ARG A 1 93 ? -2.180 -8.361 12.842 1.00 90.00 93 ARG A N 1
ATOM 745 C CA . ARG A 1 93 ? -1.298 -9.260 12.078 1.00 90.00 93 ARG A CA 1
ATOM 746 C C . ARG A 1 93 ? -2.100 -10.188 11.156 1.00 90.00 93 ARG A C 1
ATOM 748 O O . ARG A 1 93 ? -1.799 -11.378 11.049 1.00 90.00 93 ARG A O 1
ATOM 755 N N . ALA A 1 94 ? -3.080 -9.615 10.466 1.00 90.81 94 ALA A N 1
ATOM 756 C CA . ALA A 1 94 ? -3.984 -10.300 9.550 1.00 90.81 94 ALA A CA 1
ATOM 757 C C . ALA A 1 94 ? -4.344 -9.386 8.361 1.00 90.81 94 ALA A C 1
ATOM 759 O O . ALA A 1 94 ? -4.093 -8.177 8.424 1.00 90.81 94 ALA A O 1
ATOM 760 N N . PRO A 1 95 ? -4.940 -9.921 7.276 1.00 91.25 95 PRO A N 1
ATOM 761 C CA . PRO A 1 95 ? -5.528 -9.085 6.232 1.00 91.25 95 PRO A CA 1
ATOM 762 C C . PRO A 1 95 ? -6.545 -8.105 6.822 1.00 91.25 95 PRO A C 1
ATOM 764 O O . PRO A 1 95 ? -7.266 -8.457 7.764 1.00 91.25 95 PRO A O 1
ATOM 767 N N . ALA A 1 96 ? -6.594 -6.888 6.278 1.00 90.94 96 ALA A N 1
ATOM 768 C CA . ALA A 1 96 ? -7.484 -5.859 6.796 1.00 90.94 96 ALA A CA 1
ATOM 769 C C . ALA A 1 96 ? -8.952 -6.283 6.667 1.00 90.94 96 ALA A C 1
ATOM 771 O O . ALA A 1 96 ? -9.362 -6.796 5.621 1.00 90.94 96 ALA A O 1
ATOM 772 N N . ASP A 1 97 ? -9.734 -6.086 7.722 1.00 91.00 97 ASP A N 1
ATOM 773 C CA . ASP A 1 97 ? -11.142 -6.469 7.730 1.00 91.00 97 ASP A CA 1
ATOM 774 C C . ASP A 1 97 ? -12.023 -5.395 7.082 1.00 91.00 97 ASP A C 1
ATOM 776 O O . ASP A 1 97 ? -11.557 -4.337 6.652 1.00 91.00 97 ASP A O 1
ATOM 780 N N . ALA A 1 98 ? -13.318 -5.687 6.965 1.00 87.69 98 ALA A N 1
ATOM 781 C CA . ALA A 1 98 ? -14.266 -4.771 6.346 1.00 87.69 98 ALA A CA 1
ATOM 782 C C . ALA A 1 98 ? -14.367 -3.430 7.096 1.00 87.69 98 ALA A C 1
ATOM 784 O O . ALA A 1 98 ? -14.562 -2.400 6.456 1.00 87.69 98 ALA A O 1
ATOM 785 N N . ALA A 1 99 ? -14.203 -3.416 8.423 1.00 88.00 99 ALA A N 1
ATOM 786 C CA . ALA A 1 99 ? -14.314 -2.201 9.226 1.00 88.00 99 ALA A CA 1
ATOM 787 C C . ALA A 1 99 ? -13.099 -1.284 9.030 1.00 88.00 99 ALA A C 1
ATOM 789 O O . ALA A 1 99 ? -13.263 -0.081 8.816 1.00 88.00 99 ALA A O 1
ATOM 790 N N . GLU A 1 100 ? -11.891 -1.845 9.018 1.00 88.38 100 GLU A N 1
ATOM 791 C CA . GLU A 1 100 ? -10.659 -1.114 8.703 1.00 88.38 100 GLU A CA 1
ATOM 792 C C . GLU A 1 100 ? -10.691 -0.577 7.262 1.00 88.38 100 GLU A C 1
ATOM 794 O O . GLU A 1 100 ? -10.351 0.580 7.013 1.00 88.38 100 GLU A O 1
ATOM 799 N N . GLN A 1 101 ? -11.176 -1.382 6.309 1.00 84.81 101 GLN A N 1
ATOM 800 C CA . GLN A 1 101 ? -11.353 -0.953 4.919 1.00 84.81 101 GLN A CA 1
ATOM 801 C C . GLN A 1 101 ? -12.378 0.182 4.783 1.00 84.81 101 GLN A C 1
ATOM 803 O O . GLN A 1 101 ? -12.142 1.136 4.042 1.00 84.81 101 GLN A O 1
ATOM 808 N N . CYS A 1 102 ? -13.510 0.097 5.485 1.00 84.88 102 CYS A N 1
ATOM 809 C CA . CY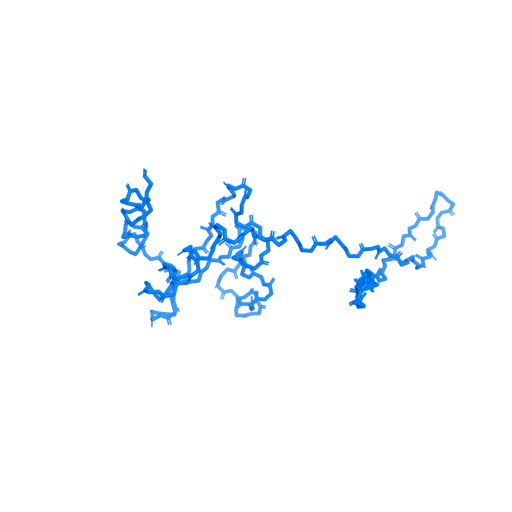S A 1 102 ? -14.524 1.151 5.503 1.00 84.88 102 CYS A CA 1
ATOM 810 C C . CYS A 1 102 ? -14.003 2.434 6.153 1.00 84.88 102 CYS A C 1
ATOM 812 O O . CYS A 1 102 ? -14.246 3.512 5.620 1.00 84.88 102 CYS A O 1
ATOM 814 N N . THR A 1 103 ? -13.254 2.322 7.251 1.00 85.38 103 THR A N 1
ATOM 815 C CA . THR A 1 103 ? -12.628 3.467 7.927 1.00 85.38 103 THR A CA 1
ATOM 816 C C . THR A 1 103 ? -11.672 4.192 6.987 1.00 85.38 103 THR A C 1
ATOM 818 O O . THR A 1 103 ? -11.787 5.403 6.806 1.00 85.38 103 THR A O 1
ATOM 821 N N . LEU A 1 104 ? -10.791 3.447 6.313 1.00 83.88 104 LEU A N 1
ATOM 822 C CA . LEU A 1 104 ? -9.854 4.029 5.357 1.00 83.88 104 LEU A CA 1
ATOM 823 C C . LEU A 1 104 ? -10.590 4.703 4.190 1.00 83.88 104 LEU A C 1
ATOM 825 O O . LEU A 1 104 ? -10.254 5.823 3.819 1.00 83.88 104 LEU A O 1
ATOM 829 N N . LYS A 1 105 ? -11.628 4.058 3.637 1.00 81.31 105 LYS A N 1
ATOM 830 C CA . LYS A 1 105 ? -12.474 4.646 2.582 1.00 81.31 105 LYS A CA 1
ATOM 831 C C . LYS A 1 105 ? -13.155 5.936 3.036 1.00 81.31 105 LYS A C 1
ATOM 833 O O . LYS A 1 105 ? -13.155 6.901 2.281 1.00 81.31 105 LYS A O 1
ATOM 838 N N . GLY A 1 106 ? -13.691 5.968 4.255 1.00 81.31 106 GLY A N 1
ATOM 839 C CA . GLY A 1 106 ? -14.307 7.164 4.828 1.00 81.31 106 GLY A CA 1
ATOM 840 C C . GLY A 1 106 ? -13.310 8.315 4.982 1.00 81.31 106 GLY A C 1
ATOM 841 O O . GLY A 1 106 ? -13.607 9.450 4.611 1.00 81.31 106 GLY A O 1
ATOM 842 N N . ALA A 1 107 ? -12.099 8.016 5.457 1.00 80.69 107 ALA A N 1
ATOM 843 C CA . ALA A 1 107 ? -11.039 9.010 5.597 1.00 80.69 107 ALA A CA 1
ATOM 844 C C . ALA A 1 107 ? -10.575 9.559 4.238 1.00 80.69 107 ALA A C 1
ATOM 846 O O . ALA A 1 107 ? -10.373 10.765 4.088 1.00 80.69 107 ALA A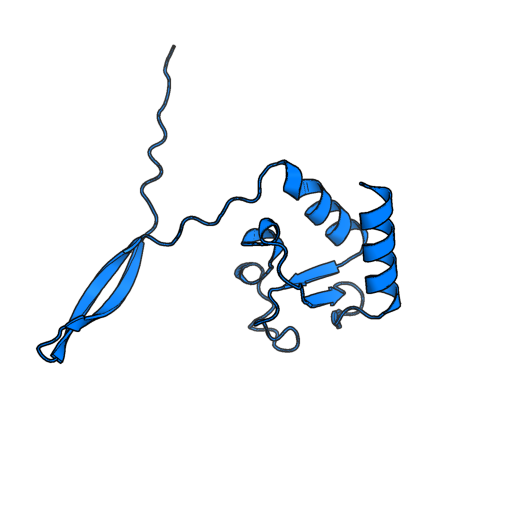 O 1
ATOM 847 N N . LEU A 1 108 ? -10.495 8.694 3.223 1.00 77.19 108 LEU A N 1
ATOM 848 C CA . LEU A 1 108 ? -10.199 9.083 1.844 1.00 77.19 108 LEU A CA 1
ATOM 849 C C . LEU A 1 108 ? -11.237 10.068 1.296 1.00 77.19 108 LEU A C 1
ATOM 851 O O . LEU A 1 108 ? -10.863 11.106 0.762 1.00 77.19 108 LEU A O 1
ATOM 855 N N . THR A 1 109 ? -12.527 9.784 1.486 1.00 75.81 109 THR A N 1
ATOM 856 C CA . THR A 1 109 ? -13.627 10.653 1.027 1.00 75.81 109 THR A CA 1
ATOM 857 C C . THR A 1 109 ? -13.793 11.942 1.827 1.00 75.81 109 THR A C 1
ATOM 859 O O . THR A 1 109 ? -14.503 12.833 1.390 1.00 75.81 109 THR A O 1
ATOM 862 N N . SER A 1 110 ? -13.204 12.037 3.021 1.00 69.38 110 SER A N 1
ATOM 863 C CA . SER A 1 110 ? -13.235 13.262 3.830 1.00 69.38 110 SER A CA 1
ATOM 864 C C . SER A 1 110 ? -12.056 14.192 3.537 1.00 69.38 110 SER A C 1
ATOM 866 O O . SER A 1 110 ? -12.081 15.348 3.957 1.00 69.38 110 SER A O 1
ATOM 868 N N . THR A 1 111 ? -11.005 13.680 2.895 1.00 65.62 111 THR A N 1
ATOM 869 C CA . THR A 1 111 ? -9.768 14.428 2.624 1.00 65.62 111 THR A CA 1
ATOM 870 C C . THR A 1 111 ? -9.815 15.147 1.267 1.00 65.62 111 THR A C 1
ATOM 872 O O . THR A 1 111 ? -9.095 16.127 1.082 1.00 65.62 111 THR A O 1
ATOM 875 N N . PHE A 1 112 ? -10.671 14.690 0.346 1.00 57.31 112 PHE A N 1
ATOM 876 C CA . PHE A 1 112 ? -10.864 15.213 -1.012 1.00 57.31 112 PHE A CA 1
ATOM 877 C C . PHE A 1 112 ? -12.345 15.472 -1.278 1.00 57.31 112 PHE A C 1
ATOM 879 O O . PHE A 1 112 ? -12.642 16.456 -1.990 1.00 57.31 112 PHE A O 1
#